Protein AF-A0A0M0GHH3-F1 (afdb_monomer)

Nearest PDB structures (foldseek):
  5frq-assembly1_A  TM=4.896E-01  e=4.022E-01  Helicobacter pylori 26695
  5fxt-assembly1_A  TM=4.756E-01  e=3.174E-01  Helicobacter pylori 26695
  5fve-assembly1_A-2  TM=4.750E-01  e=4.267E-01  Helicobacter pylori 26695
  5g4q-assembly2_B  TM=4.762E-01  e=4.527E-01  Helicobacter pylori 26695
  4ipb-assembly2_B  TM=4.140E-01  e=1.237E+00  Bacteroides ovatus ATCC 8483

Mean predicted aligned error: 4.79 Å

Secondary structure (DSSP, 8-state):
---PPPPHHHHHHHHHHHHHHHHHHHHHT--TTSEEEETTEEEEEEE-SS-EEEEEEETTEEEEEEEE-HHHHB-HHHHHHHHT-S---HHHHHHHHT-HHHHHHHHHHHHHTT-EEE-TTSS-EEEGGGTEEEEE-TTS-EEEEE-

Radius of gyration: 19.28 Å; Cα contacts (8 Å, |Δi|>4): 202; chains: 1; bounding box: 62×25×47 Å

pLDDT: mean 91.96, std 6.68, range [55.34, 97.94]

Foldseek 3Di:
DDDDDDDPVNVVVVCVVCVVVVVVVVVVQADPQQWADDPQKIWGWHQDPFWIKIFTDGPNDGPDIDTHGLCRQADLQQLVLQVPDPDWPPVLVVQVVVHDVSNSVVVSVCVNVSQWGADPNNAWTANPVTRWIFGADPVRHTDHIDD

Sequence (147 aa):
MENFSIDNDALTSYLQLFKPDIEYQIVDLYNEDFVVVIGEKSWSFVFLEKSVIILFIINGSIKDMFPMNYDYFISDELFKDIENLSFIPSRIRRYQELGVKRFKAEIMEQLQLGNIYTNSEGTTAIWNDYNLKFRFDSLFRLANIFI

Organism: Sporosarcina globispora (NCBI:txid1459)

Solvent-accessible surface area (backbone atoms only — not comparable to full-atom values): 8333 Å² total; per-residue (Å²): 133,86,87,82,83,88,52,69,67,59,52,50,54,51,50,64,72,46,39,66,60,51,54,50,57,59,56,73,53,63,30,83,56,31,35,41,47,60,88,82,36,36,35,27,48,28,58,53,100,82,34,33,41,36,36,37,30,49,90,93,38,78,75,47,75,50,80,42,50,54,74,64,37,50,36,77,60,38,55,55,50,57,71,70,44,97,74,70,53,72,71,60,48,53,29,56,77,67,31,69,71,51,35,52,51,51,54,50,54,32,41,54,69,59,57,40,29,35,46,98,73,15,63,37,38,38,31,67,98,66,60,43,34,32,32,61,47,103,83,69,19,48,28,63,71,55,122

Structure (mmCIF, N/CA/C/O backbone):
data_AF-A0A0M0GHH3-F1
#
_entry.id   AF-A0A0M0GHH3-F1
#
loop_
_atom_site.group_PDB
_atom_site.id
_atom_site.type_symbol
_atom_site.label_atom_id
_atom_site.label_alt_id
_atom_site.label_comp_id
_atom_site.label_asym_id
_atom_site.label_entity_id
_atom_site.label_seq_id
_atom_site.pdbx_PDB_ins_code
_atom_site.Cartn_x
_atom_site.Cartn_y
_atom_site.Cartn_z
_atom_site.occupancy
_atom_site.B_iso_or_equiv
_atom_site.auth_seq_id
_atom_site.auth_comp_id
_atom_site.auth_asym_id
_atom_site.auth_atom_id
_atom_site.pdbx_PDB_model_num
ATOM 1 N N . MET A 1 1 ? 44.262 -5.481 -4.068 1.00 55.34 1 MET A N 1
ATOM 2 C CA . MET A 1 1 ? 43.024 -5.465 -4.871 1.00 55.34 1 MET A CA 1
ATOM 3 C C . MET A 1 1 ? 43.208 -4.419 -5.941 1.00 55.34 1 MET A C 1
ATOM 5 O O . MET A 1 1 ? 43.586 -3.305 -5.601 1.00 55.34 1 MET A O 1
ATOM 9 N N . GLU A 1 2 ? 43.037 -4.796 -7.200 1.00 65.50 2 GLU A N 1
ATOM 10 C CA . GLU A 1 2 ? 43.004 -3.832 -8.299 1.00 65.50 2 GLU A CA 1
ATOM 11 C C . GLU A 1 2 ? 41.658 -3.100 -8.287 1.00 65.50 2 GLU A C 1
ATOM 13 O O . GLU A 1 2 ? 40.619 -3.714 -8.045 1.00 65.50 2 GLU A O 1
ATOM 18 N N . ASN A 1 3 ? 41.690 -1.787 -8.518 1.00 78.00 3 ASN A N 1
ATOM 19 C CA . ASN A 1 3 ? 40.493 -0.963 -8.654 1.00 78.00 3 ASN A CA 1
ATOM 20 C C . ASN A 1 3 ? 40.168 -0.825 -10.142 1.00 78.00 3 ASN A C 1
ATOM 22 O O . ASN A 1 3 ? 40.821 -0.060 -10.850 1.00 78.00 3 ASN A O 1
ATOM 26 N N . PHE A 1 4 ? 39.160 -1.558 -10.606 1.00 87.88 4 PHE A N 1
ATOM 27 C CA . PHE A 1 4 ? 38.603 -1.390 -11.946 1.00 87.88 4 PHE A CA 1
ATOM 28 C C . PHE A 1 4 ? 37.594 -0.234 -11.961 1.00 87.88 4 PHE A C 1
ATOM 30 O O . PH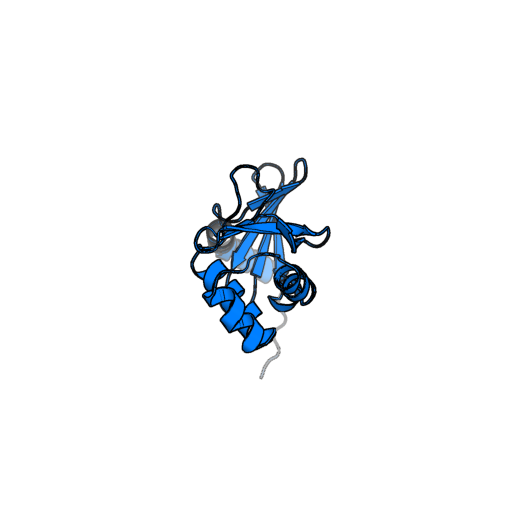E A 1 4 ? 36.801 -0.085 -11.031 1.00 87.88 4 PHE A O 1
ATOM 37 N N . SER A 1 5 ? 37.608 0.575 -13.021 1.00 92.31 5 SER A N 1
ATOM 38 C CA . SER A 1 5 ? 36.557 1.555 -13.318 1.00 92.31 5 SER A CA 1
ATOM 39 C C .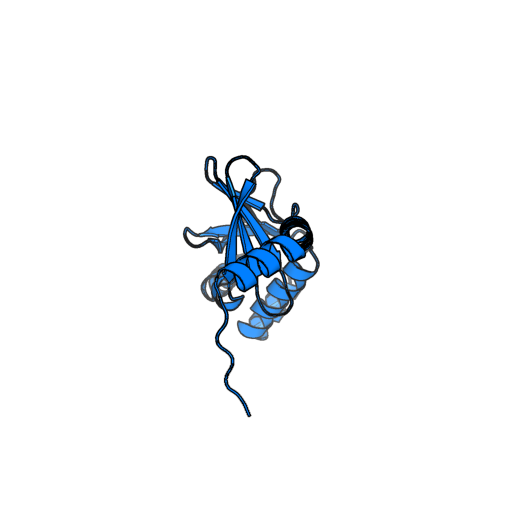 SER A 1 5 ? 35.527 0.952 -14.273 1.00 92.31 5 SER A C 1
ATOM 41 O O . SER A 1 5 ? 35.895 0.207 -15.179 1.00 92.31 5 SER A O 1
ATOM 43 N N . ILE A 1 6 ? 34.249 1.290 -14.094 1.00 92.56 6 ILE A N 1
ATOM 44 C CA . ILE A 1 6 ? 33.164 0.839 -14.974 1.00 92.56 6 ILE A CA 1
ATOM 45 C C . ILE A 1 6 ? 32.988 1.855 -16.102 1.00 92.56 6 ILE A C 1
ATOM 47 O O . ILE A 1 6 ? 32.802 3.042 -15.842 1.00 92.56 6 ILE A O 1
ATOM 51 N N . ASP A 1 7 ? 33.035 1.372 -17.339 1.00 96.50 7 ASP A N 1
ATOM 52 C CA . ASP A 1 7 ? 32.729 2.162 -18.530 1.00 96.50 7 ASP A CA 1
ATOM 53 C C . ASP A 1 7 ? 31.208 2.212 -18.793 1.00 96.50 7 ASP A C 1
ATOM 55 O O . ASP A 1 7 ? 30.475 1.270 -18.468 1.00 96.50 7 ASP A O 1
ATOM 59 N N . ASN A 1 8 ? 30.720 3.298 -19.399 1.00 96.38 8 ASN A N 1
ATOM 60 C CA . ASN A 1 8 ? 29.301 3.472 -19.723 1.00 96.38 8 ASN A CA 1
ATOM 61 C C . ASN A 1 8 ? 28.778 2.427 -20.722 1.00 96.38 8 ASN A C 1
ATOM 63 O O . ASN A 1 8 ? 27.604 2.048 -20.641 1.00 96.38 8 ASN A O 1
ATOM 67 N N . ASP A 1 9 ? 29.619 1.925 -21.627 1.00 96.94 9 ASP A N 1
ATOM 68 C CA . ASP A 1 9 ? 29.230 0.893 -22.594 1.00 96.94 9 ASP A CA 1
ATOM 69 C C . ASP A 1 9 ? 28.980 -0.448 -21.891 1.00 96.94 9 ASP A C 1
ATOM 71 O O . ASP A 1 9 ? 28.012 -1.158 -22.192 1.00 96.94 9 ASP A O 1
ATOM 75 N N . ALA A 1 10 ? 29.805 -0.764 -20.887 1.00 96.00 10 ALA A N 1
ATOM 76 C CA . ALA A 1 10 ? 29.621 -1.938 -20.040 1.00 96.00 10 ALA A CA 1
ATOM 77 C C . ALA A 1 10 ? 28.334 -1.822 -19.206 1.00 96.00 10 ALA A C 1
ATOM 79 O O . ALA A 1 10 ? 27.562 -2.781 -19.139 1.00 96.00 10 ALA A O 1
ATOM 80 N N . LEU A 1 11 ? 28.057 -0.642 -18.634 1.00 95.31 11 LEU A N 1
ATOM 81 C CA . LEU A 1 11 ? 26.808 -0.375 -17.913 1.00 95.31 11 LEU A CA 1
ATOM 82 C C . LEU A 1 11 ? 25.581 -0.510 -18.826 1.00 95.31 11 LEU A C 1
ATOM 84 O O . LEU A 1 11 ? 24.601 -1.151 -18.454 1.00 95.31 11 LEU A O 1
ATOM 88 N N . THR A 1 12 ? 25.635 0.055 -20.032 1.00 96.38 12 THR A N 1
ATOM 89 C CA . THR A 1 12 ? 24.534 -0.016 -21.005 1.00 96.38 12 THR A CA 1
ATOM 90 C C . THR A 1 12 ? 24.261 -1.456 -21.426 1.00 96.38 12 THR A C 1
ATOM 92 O O . THR A 1 12 ? 23.108 -1.885 -21.438 1.00 96.38 12 THR A O 1
ATOM 95 N N . SER A 1 13 ? 25.316 -2.223 -21.713 1.00 96.12 13 SER A N 1
ATOM 96 C CA . SER A 1 13 ? 25.207 -3.641 -22.075 1.00 96.12 13 SER A CA 1
ATOM 97 C C . SER A 1 13 ? 24.593 -4.462 -20.941 1.00 96.12 13 SER A C 1
ATOM 99 O O . SER A 1 13 ? 23.716 -5.290 -21.181 1.00 96.12 13 SER A O 1
ATOM 101 N N . TYR A 1 14 ? 25.000 -4.193 -19.696 1.00 95.44 14 TYR A N 1
ATOM 102 C CA . TYR A 1 14 ? 24.408 -4.814 -18.514 1.00 95.44 14 TYR A CA 1
ATOM 103 C C . TYR A 1 14 ? 22.912 -4.490 -18.405 1.00 95.44 14 TYR A C 1
ATOM 105 O O . TYR A 1 14 ? 22.091 -5.395 -18.287 1.00 95.44 14 TYR A O 1
ATOM 113 N N . LEU A 1 15 ? 22.533 -3.212 -18.504 1.00 94.62 15 LEU A N 1
ATOM 114 C CA . LEU A 1 15 ? 21.127 -2.807 -18.424 1.00 94.62 15 LEU A CA 1
ATOM 115 C C . LEU A 1 15 ? 20.286 -3.448 -19.528 1.00 94.62 15 LEU A C 1
ATOM 117 O O . LEU A 1 15 ? 19.191 -3.913 -19.247 1.00 94.62 15 LEU A O 1
ATOM 121 N N . GLN A 1 16 ? 20.789 -3.520 -20.762 1.00 95.75 16 GLN A N 1
ATOM 122 C CA . GLN A 1 16 ? 20.082 -4.179 -21.864 1.00 95.75 16 GLN A CA 1
ATOM 123 C C . GLN A 1 16 ? 19.900 -5.681 -21.630 1.00 95.75 16 GLN A C 1
ATOM 125 O O . GLN A 1 16 ? 18.834 -6.206 -21.948 1.00 95.75 16 GLN A O 1
ATOM 130 N N . LEU A 1 17 ? 20.904 -6.352 -21.056 1.00 97.12 17 LEU A N 1
ATOM 131 C CA . LEU A 1 17 ? 20.849 -7.782 -20.758 1.00 97.12 17 LEU A CA 1
ATOM 132 C C . LEU A 1 17 ? 19.744 -8.116 -19.747 1.00 97.12 17 LEU A C 1
ATOM 134 O O . LEU A 1 17 ? 19.027 -9.091 -19.940 1.00 97.12 17 LEU A O 1
ATOM 138 N N . PHE A 1 18 ? 19.591 -7.297 -18.704 1.00 96.19 18 PHE A N 1
ATOM 139 C CA . PHE A 1 18 ? 18.627 -7.538 -17.622 1.00 96.19 18 PHE A CA 1
ATOM 140 C C . PHE A 1 18 ? 17.305 -6.783 -17.782 1.00 96.19 18 PHE A C 1
ATOM 142 O O . PHE A 1 18 ? 16.380 -6.996 -17.002 1.00 96.19 18 PHE A O 1
ATOM 149 N N . LYS A 1 19 ? 17.186 -5.900 -18.780 1.00 95.19 19 LYS A N 1
ATOM 150 C CA . LYS A 1 19 ? 15.990 -5.076 -18.985 1.00 95.19 19 LYS A CA 1
ATOM 151 C C . LYS A 1 19 ? 14.692 -5.898 -19.050 1.00 95.19 19 LYS A C 1
ATOM 153 O O . LYS A 1 19 ? 13.765 -5.507 -18.347 1.00 95.19 19 LYS A O 1
ATOM 158 N N . PRO A 1 20 ? 14.593 -7.000 -19.820 1.00 95.44 20 PRO A N 1
ATOM 159 C CA . PRO A 1 20 ? 13.351 -7.772 -19.890 1.00 95.44 20 PRO A CA 1
ATOM 160 C C . PRO A 1 20 ? 12.930 -8.344 -18.531 1.00 95.44 20 PRO A C 1
ATOM 162 O O . PRO A 1 20 ? 11.759 -8.265 -18.172 1.00 95.44 20 PRO A O 1
ATOM 165 N N . ASP A 1 21 ? 13.888 -8.854 -17.753 1.00 96.88 21 ASP A N 1
ATOM 166 C CA . ASP A 1 21 ? 13.624 -9.402 -16.419 1.00 96.88 21 ASP A CA 1
ATOM 167 C C . ASP A 1 21 ? 13.185 -8.304 -15.446 1.00 96.88 21 ASP A C 1
ATOM 169 O O . ASP A 1 21 ? 12.265 -8.506 -14.657 1.00 96.88 21 ASP A O 1
ATOM 173 N N . ILE A 1 22 ? 13.809 -7.123 -15.524 1.00 94.06 22 ILE A N 1
ATOM 174 C CA . ILE A 1 22 ? 13.433 -5.954 -14.719 1.00 94.06 22 ILE A CA 1
ATOM 175 C C . ILE A 1 22 ? 12.013 -5.495 -15.072 1.00 94.06 22 ILE A C 1
ATOM 177 O O . ILE A 1 22 ? 11.215 -5.246 -14.173 1.00 94.06 22 ILE A O 1
ATOM 181 N N . GLU A 1 23 ? 11.680 -5.388 -16.361 1.00 95.00 23 GLU A N 1
ATOM 182 C CA . GLU A 1 23 ? 10.338 -4.997 -16.811 1.00 95.00 23 GLU A CA 1
ATOM 183 C C . GLU A 1 23 ? 9.282 -5.995 -16.330 1.00 95.00 23 GLU A C 1
ATOM 185 O O . GLU A 1 23 ? 8.263 -5.584 -15.776 1.00 95.00 23 GLU A O 1
ATOM 190 N N . TYR A 1 24 ? 9.555 -7.294 -16.472 1.00 95.69 24 TYR A N 1
ATOM 191 C CA . TYR A 1 24 ? 8.678 -8.355 -15.987 1.00 95.69 24 TYR A CA 1
ATOM 192 C C . TYR A 1 24 ? 8.464 -8.264 -14.467 1.00 95.69 24 TYR A C 1
ATOM 194 O O . TYR A 1 24 ? 7.327 -8.235 -14.003 1.00 95.69 24 TYR A O 1
ATOM 202 N N . GLN A 1 25 ? 9.540 -8.116 -13.689 1.00 94.75 25 GLN A N 1
ATOM 203 C CA . GLN A 1 25 ? 9.456 -7.990 -12.230 1.00 94.75 25 GLN A CA 1
ATOM 204 C C . GLN A 1 25 ? 8.686 -6.741 -11.781 1.00 94.75 25 GLN A C 1
ATOM 206 O O . GLN A 1 25 ? 7.968 -6.797 -10.788 1.00 94.75 25 GLN A O 1
ATOM 211 N N . ILE A 1 26 ? 8.814 -5.615 -12.492 1.00 95.44 26 ILE A N 1
ATOM 212 C CA . ILE A 1 26 ? 8.053 -4.394 -12.185 1.00 95.44 26 ILE A CA 1
ATOM 213 C C . ILE A 1 26 ? 6.559 -4.595 -12.462 1.00 95.44 26 ILE A C 1
ATOM 215 O O . ILE A 1 26 ? 5.730 -4.101 -11.699 1.00 95.44 26 ILE A O 1
ATOM 219 N N . VAL A 1 27 ? 6.204 -5.305 -13.534 1.00 95.44 27 VAL A N 1
ATOM 220 C CA . VAL A 1 27 ? 4.801 -5.605 -13.857 1.00 95.44 27 VAL A CA 1
ATOM 221 C C . VAL A 1 27 ? 4.192 -6.560 -12.832 1.00 95.44 27 VAL A C 1
ATOM 223 O O . VAL A 1 27 ? 3.075 -6.311 -12.388 1.00 95.44 27 VAL A O 1
ATOM 226 N N . ASP A 1 28 ? 4.933 -7.578 -12.392 1.00 95.62 28 ASP A N 1
ATOM 227 C CA . ASP A 1 28 ? 4.487 -8.540 -11.370 1.00 95.62 28 ASP A CA 1
ATOM 228 C C . ASP A 1 28 ? 4.231 -7.893 -9.997 1.00 95.62 28 ASP A C 1
ATOM 230 O O . ASP A 1 28 ? 3.539 -8.463 -9.156 1.00 95.62 28 ASP A O 1
ATOM 234 N N . LEU A 1 29 ? 4.757 -6.687 -9.757 1.00 96.19 29 LEU A N 1
ATOM 235 C CA . LEU A 1 29 ? 4.433 -5.904 -8.567 1.00 96.19 29 LEU A CA 1
ATOM 236 C C . LEU A 1 29 ? 3.047 -5.251 -8.647 1.00 96.19 29 LEU A C 1
ATOM 238 O O . LEU A 1 29 ? 2.580 -4.728 -7.643 1.00 96.19 29 LEU A O 1
ATOM 242 N N . TYR A 1 30 ? 2.375 -5.216 -9.795 1.00 97.00 30 TYR A N 1
ATOM 243 C CA . TYR A 1 30 ? 1.055 -4.598 -9.874 1.00 97.00 30 TYR A CA 1
ATOM 244 C C . TYR A 1 30 ? 0.039 -5.333 -8.989 1.00 97.00 30 TYR A C 1
ATOM 246 O O . TYR A 1 30 ? -0.192 -6.528 -9.142 1.00 97.00 30 TYR A O 1
ATOM 254 N N . ASN A 1 31 ? -0.581 -4.593 -8.069 1.00 97.31 31 ASN A N 1
ATOM 255 C CA . ASN A 1 31 ? -1.592 -5.093 -7.151 1.00 97.31 31 ASN A CA 1
ATOM 256 C C . ASN A 1 31 ? -2.956 -4.515 -7.535 1.00 97.31 31 ASN A C 1
ATOM 258 O O . ASN A 1 31 ? -3.281 -3.380 -7.177 1.00 97.31 31 ASN A O 1
ATOM 262 N N . GLU A 1 32 ? -3.749 -5.298 -8.262 1.00 95.44 32 GLU A N 1
ATOM 263 C CA . GLU A 1 32 ? -5.084 -4.889 -8.709 1.00 95.44 32 GLU A CA 1
ATOM 264 C C . GLU A 1 32 ? -6.085 -4.722 -7.557 1.00 95.44 32 GLU A C 1
ATOM 266 O O . GLU A 1 32 ? -6.999 -3.902 -7.656 1.00 95.44 32 GLU A O 1
ATOM 271 N N . ASP A 1 33 ? -5.871 -5.420 -6.438 1.00 96.44 33 ASP A N 1
ATOM 272 C CA . ASP A 1 33 ? -6.735 -5.337 -5.258 1.00 96.44 33 ASP A CA 1
ATOM 273 C C . ASP A 1 33 ? -6.543 -4.026 -4.487 1.00 96.44 33 ASP A C 1
ATOM 275 O O . ASP A 1 33 ? -7.383 -3.656 -3.664 1.00 96.44 33 ASP A O 1
ATOM 279 N N . PHE A 1 34 ? -5.447 -3.297 -4.728 1.00 97.44 34 PHE A N 1
ATOM 280 C CA . PHE A 1 34 ? -5.160 -2.051 -4.025 1.00 97.44 34 PHE A CA 1
ATOM 281 C C . PHE A 1 34 ? -4.655 -0.959 -4.967 1.00 97.44 34 PHE A C 1
ATOM 283 O O . PHE A 1 34 ? -3.470 -0.606 -5.002 1.00 97.44 34 PHE A O 1
ATOM 290 N N . VAL A 1 35 ? -5.603 -0.378 -5.699 1.00 96.56 35 VAL A N 1
ATOM 291 C CA . VAL A 1 35 ? -5.375 0.721 -6.634 1.00 96.56 35 VAL A CA 1
ATOM 292 C C . VAL A 1 35 ? -6.121 1.959 -6.163 1.00 96.56 35 VAL A C 1
ATOM 294 O O . VAL A 1 35 ? -7.342 1.966 -6.042 1.00 96.56 35 VAL A O 1
ATOM 297 N N . VAL A 1 36 ? -5.382 3.043 -5.944 1.00 94.94 36 VAL A N 1
ATOM 298 C CA . VAL A 1 36 ? -5.953 4.358 -5.645 1.00 94.94 36 VAL A CA 1
ATOM 299 C C . VAL A 1 36 ? -6.027 5.176 -6.925 1.00 94.94 36 VAL A C 1
ATOM 301 O O . VAL A 1 36 ? -5.032 5.282 -7.641 1.00 94.94 36 VAL A O 1
ATOM 304 N N . VAL A 1 37 ? -7.181 5.780 -7.210 1.00 93.19 37 VAL A N 1
ATOM 305 C CA . VAL A 1 37 ? -7.418 6.567 -8.429 1.00 93.19 37 VAL A CA 1
ATOM 306 C C . VAL A 1 37 ? -7.742 8.014 -8.068 1.00 93.19 37 VAL A C 1
ATOM 308 O O . VAL A 1 37 ? -8.649 8.289 -7.284 1.00 93.19 37 VAL A O 1
ATOM 311 N N . ILE A 1 38 ? -7.005 8.961 -8.660 1.00 88.31 38 ILE A N 1
ATOM 312 C CA . ILE A 1 38 ? -7.249 10.403 -8.506 1.00 88.31 38 ILE A CA 1
ATOM 313 C C . ILE A 1 38 ? -7.135 11.075 -9.877 1.00 88.31 38 ILE A C 1
ATOM 315 O O . ILE A 1 38 ? -6.039 11.285 -10.405 1.00 88.31 38 ILE A O 1
ATOM 319 N N . GLY A 1 39 ? -8.282 11.443 -10.450 1.00 87.25 39 GLY A N 1
ATOM 320 C CA . GLY A 1 39 ? -8.349 11.980 -11.810 1.00 87.25 39 GLY A CA 1
ATOM 321 C C . GLY A 1 39 ? -7.888 10.941 -12.835 1.00 87.25 39 GLY A C 1
ATOM 322 O O . GLY A 1 39 ? -8.375 9.818 -12.838 1.00 87.25 39 GLY A O 1
ATOM 323 N N . GLU A 1 40 ? -6.933 11.306 -13.690 1.00 87.62 40 GLU A N 1
ATOM 324 C CA . GLU A 1 40 ? -6.363 10.419 -14.724 1.00 87.62 40 GLU A CA 1
ATOM 325 C C . GLU A 1 40 ? -5.165 9.587 -14.230 1.00 87.62 40 GLU A C 1
ATOM 327 O O . GLU A 1 40 ? -4.505 8.891 -15.005 1.00 87.62 40 GLU A O 1
ATOM 332 N N . LYS A 1 41 ? -4.831 9.697 -12.942 1.00 92.62 41 LYS A N 1
ATOM 333 C CA . LYS A 1 41 ? -3.670 9.048 -12.334 1.00 92.62 41 LYS A CA 1
ATOM 334 C C . LYS A 1 41 ? -4.117 7.923 -11.418 1.00 92.62 41 LYS A C 1
ATOM 336 O O . LYS A 1 41 ? -5.129 8.047 -10.726 1.00 92.62 41 LYS A O 1
ATOM 341 N N . SER A 1 42 ? -3.322 6.860 -11.382 1.00 95.31 42 SER A N 1
ATOM 342 C CA . SER A 1 42 ? -3.529 5.755 -10.452 1.00 95.31 42 SER A CA 1
ATOM 343 C C . SER A 1 42 ? -2.235 5.353 -9.757 1.00 95.31 42 SER A C 1
ATOM 345 O O . SER A 1 42 ? -1.136 5.573 -10.274 1.00 95.31 42 SER A O 1
ATOM 347 N N . TRP A 1 43 ? -2.382 4.792 -8.564 1.00 96.62 43 TRP A N 1
ATOM 348 C CA . TRP A 1 43 ? -1.291 4.296 -7.740 1.00 96.62 43 TRP A CA 1
ATOM 349 C C . TRP A 1 43 ? -1.634 2.892 -7.260 1.00 96.62 43 TRP A C 1
ATOM 351 O O . TRP A 1 43 ? -2.648 2.714 -6.592 1.00 96.62 43 TRP A O 1
ATOM 361 N N . SER A 1 44 ? -0.802 1.911 -7.598 1.00 97.50 44 SER A N 1
ATOM 362 C CA . SER A 1 44 ? -0.922 0.536 -7.097 1.00 97.50 44 SER A CA 1
ATOM 363 C C . SER A 1 44 ? -0.006 0.356 -5.890 1.00 97.50 44 SER A C 1
ATOM 365 O O . SER A 1 44 ? 1.176 0.698 -5.974 1.00 97.50 44 SER A O 1
ATOM 367 N N . PHE A 1 45 ? -0.532 -0.185 -4.792 1.00 97.94 45 PHE A N 1
ATOM 368 C CA . PHE A 1 45 ? 0.204 -0.362 -3.537 1.00 97.94 45 PHE A CA 1
ATOM 369 C C . PHE A 1 45 ? 0.488 -1.840 -3.288 1.00 97.94 45 PHE A C 1
ATOM 371 O O . PHE A 1 45 ? -0.426 -2.657 -3.224 1.00 97.94 45 PHE A O 1
ATOM 378 N N . VAL A 1 46 ? 1.759 -2.174 -3.098 1.00 97.75 46 VAL A N 1
ATOM 379 C CA . VAL A 1 46 ? 2.231 -3.544 -2.869 1.00 97.75 46 VAL A CA 1
ATOM 380 C C . VAL A 1 46 ? 2.739 -3.660 -1.449 1.00 97.75 46 VAL A C 1
ATOM 382 O O . VAL A 1 46 ? 3.694 -2.982 -1.063 1.00 97.75 46 VAL A O 1
ATOM 385 N N . PHE A 1 47 ? 2.111 -4.525 -0.668 1.00 97.62 47 PHE A N 1
ATOM 386 C CA . PHE A 1 47 ? 2.377 -4.659 0.757 1.00 97.62 47 PHE A CA 1
ATOM 387 C C . PHE A 1 47 ? 3.417 -5.754 1.004 1.00 97.62 47 PHE A C 1
ATOM 389 O O . PHE A 1 47 ? 3.088 -6.931 1.112 1.00 97.62 47 PHE A O 1
ATOM 396 N N . LEU A 1 48 ? 4.693 -5.367 1.090 1.00 95.88 48 LEU A N 1
ATOM 397 C CA . LEU A 1 48 ? 5.788 -6.281 1.436 1.00 95.88 48 LEU A CA 1
ATOM 398 C C . LEU A 1 48 ? 5.941 -6.391 2.959 1.00 95.88 48 LEU A C 1
ATOM 400 O O . LEU A 1 48 ? 5.317 -5.646 3.716 1.00 95.88 48 LEU A O 1
ATOM 404 N N . GLU A 1 49 ? 6.822 -7.284 3.419 1.00 94.56 49 GLU A N 1
ATOM 405 C CA . GLU A 1 49 ? 7.071 -7.530 4.850 1.00 94.56 49 GLU A CA 1
ATOM 406 C C . GLU A 1 49 ? 7.469 -6.253 5.618 1.00 94.56 49 GLU A C 1
ATOM 408 O O . GLU A 1 49 ? 7.024 -6.037 6.742 1.00 94.56 49 GLU A O 1
ATOM 413 N N . LYS A 1 50 ? 8.308 -5.397 5.015 1.00 93.00 50 LYS A N 1
ATOM 414 C CA . LYS A 1 50 ? 8.934 -4.242 5.695 1.00 93.00 50 LYS A CA 1
ATOM 415 C C . LYS A 1 50 ? 8.556 -2.881 5.119 1.00 93.00 50 LYS A C 1
ATOM 417 O O . LYS A 1 50 ? 8.880 -1.856 5.716 1.00 93.00 50 LYS A O 1
ATOM 422 N N . SER A 1 51 ? 7.920 -2.852 3.956 1.00 95.31 51 SER A N 1
ATOM 423 C CA . SER A 1 51 ? 7.626 -1.620 3.230 1.00 95.31 51 SER A CA 1
ATOM 424 C C . SER A 1 51 ? 6.433 -1.795 2.309 1.00 95.31 51 SER A C 1
ATOM 426 O O . SER A 1 51 ? 6.087 -2.909 1.924 1.00 95.31 51 SER A O 1
ATOM 428 N N . VAL A 1 52 ? 5.876 -0.670 1.893 1.00 97.44 52 VAL A N 1
ATOM 429 C CA . VAL A 1 52 ? 4.909 -0.585 0.807 1.00 97.44 52 VAL A CA 1
ATOM 430 C C . VAL A 1 52 ? 5.645 -0.113 -0.441 1.00 97.44 52 VAL A C 1
ATOM 432 O O . VAL A 1 52 ? 6.372 0.876 -0.377 1.00 97.44 52 VAL A O 1
ATOM 435 N N . ILE A 1 53 ? 5.501 -0.807 -1.563 1.00 97.38 53 ILE A N 1
ATOM 436 C CA . ILE A 1 53 ? 5.960 -0.301 -2.862 1.00 97.38 53 ILE A CA 1
ATOM 437 C C . ILE A 1 53 ? 4.782 0.375 -3.547 1.00 97.38 53 ILE A C 1
ATOM 439 O O . ILE A 1 53 ? 3.689 -0.183 -3.581 1.00 97.38 53 ILE A O 1
ATOM 443 N N . ILE A 1 54 ? 4.997 1.575 -4.076 1.00 97.31 54 ILE A N 1
ATOM 444 C CA . ILE A 1 54 ? 3.963 2.335 -4.774 1.00 97.31 54 ILE A CA 1
ATOM 445 C C . ILE A 1 54 ? 4.362 2.452 -6.233 1.00 97.31 54 ILE A C 1
ATOM 447 O O . ILE A 1 54 ? 5.416 3.007 -6.543 1.00 97.31 54 ILE A O 1
ATOM 451 N N . LEU A 1 55 ? 3.503 1.952 -7.116 1.00 97.62 55 LEU A N 1
ATOM 452 C CA . LEU A 1 55 ? 3.642 2.096 -8.559 1.00 97.62 55 LEU A CA 1
ATOM 453 C C . LEU A 1 55 ? 2.800 3.280 -9.016 1.00 97.62 55 LEU A C 1
ATOM 455 O O . LEU A 1 55 ? 1.579 3.260 -8.871 1.00 97.62 55 LEU A O 1
ATOM 459 N N . PHE A 1 56 ? 3.435 4.301 -9.584 1.00 97.19 56 PHE A N 1
ATOM 460 C CA . PHE A 1 56 ? 2.732 5.429 -10.183 1.00 97.19 56 PHE A CA 1
ATOM 461 C C . PHE A 1 56 ? 2.382 5.116 -11.635 1.00 97.19 56 PHE A C 1
ATOM 463 O O . PHE A 1 56 ? 3.273 4.901 -12.458 1.00 97.19 56 PHE A O 1
ATOM 470 N N . ILE A 1 57 ? 1.092 5.115 -11.963 1.00 96.44 57 ILE A N 1
ATOM 471 C CA . ILE A 1 57 ? 0.581 4.692 -13.265 1.00 96.44 57 ILE A CA 1
ATOM 472 C C . ILE A 1 57 ? -0.148 5.851 -13.952 1.00 96.44 57 ILE A C 1
ATOM 474 O O . ILE A 1 57 ? -1.047 6.483 -13.390 1.00 96.44 57 ILE A O 1
ATOM 478 N N . ILE A 1 58 ? 0.221 6.098 -15.212 1.00 95.38 58 ILE A N 1
ATOM 479 C CA . ILE A 1 58 ? -0.464 7.030 -16.117 1.00 95.38 58 ILE A CA 1
ATOM 480 C C . ILE A 1 58 ? -0.797 6.283 -17.406 1.00 95.38 58 ILE A C 1
ATOM 482 O O . ILE A 1 58 ? 0.104 5.731 -18.043 1.00 95.38 58 ILE A O 1
ATOM 486 N N . ASN A 1 59 ? -2.070 6.309 -17.817 1.00 89.06 59 ASN A N 1
ATOM 487 C CA . ASN A 1 59 ? -2.552 5.698 -19.064 1.00 89.06 59 ASN A CA 1
ATOM 488 C C . ASN A 1 59 ? -2.106 4.230 -19.224 1.00 89.06 59 ASN A C 1
ATOM 490 O O . ASN A 1 59 ? -1.614 3.833 -20.278 1.00 89.06 59 ASN A O 1
ATOM 494 N N . GLY A 1 60 ? -2.197 3.443 -18.146 1.00 87.12 60 GLY A N 1
ATOM 495 C CA . GLY A 1 60 ? -1.811 2.026 -18.132 1.00 87.12 60 GLY A CA 1
ATOM 496 C C . GLY A 1 60 ? -0.302 1.748 -18.153 1.00 87.12 60 GLY A C 1
ATOM 497 O O . GLY A 1 60 ? 0.095 0.592 -18.203 1.00 87.12 60 GLY A O 1
ATOM 498 N N . SER A 1 61 ? 0.556 2.773 -18.112 1.00 93.81 61 SER A N 1
ATOM 499 C CA . SER A 1 61 ? 2.012 2.608 -18.003 1.00 93.81 61 SER A CA 1
ATOM 500 C C . SER A 1 61 ? 2.504 2.957 -16.603 1.00 93.81 61 SER A C 1
ATOM 502 O O . SER A 1 61 ? 2.236 4.063 -16.127 1.00 93.81 61 SER A O 1
ATOM 504 N N . ILE A 1 62 ? 3.297 2.074 -15.992 1.00 96.69 62 ILE A N 1
ATOM 505 C CA . ILE A 1 62 ? 4.059 2.385 -14.775 1.00 96.69 62 ILE A CA 1
ATOM 506 C C . ILE A 1 62 ? 5.137 3.411 -15.150 1.00 96.69 62 ILE A C 1
ATOM 508 O O . ILE A 1 62 ? 5.961 3.177 -16.033 1.00 96.69 62 ILE A O 1
ATOM 512 N N . LYS A 1 63 ? 5.076 4.592 -14.537 1.00 96.69 63 LYS A N 1
ATOM 513 C CA . LYS A 1 63 ? 5.992 5.715 -14.780 1.00 96.69 63 LYS A CA 1
ATOM 514 C C . LYS A 1 63 ? 7.068 5.835 -13.721 1.00 96.69 63 LYS A C 1
ATOM 516 O O . LYS A 1 63 ? 8.144 6.331 -14.031 1.00 96.69 63 LYS A O 1
ATOM 521 N N . ASP A 1 64 ? 6.757 5.423 -12.500 1.00 96.56 64 ASP A N 1
ATOM 522 C CA . ASP A 1 64 ? 7.680 5.489 -11.380 1.00 96.56 64 ASP A CA 1
ATOM 523 C C . ASP A 1 64 ? 7.329 4.429 -10.335 1.00 96.56 64 ASP A C 1
ATOM 525 O O . ASP A 1 64 ? 6.196 3.935 -10.289 1.00 96.56 64 ASP A O 1
ATOM 529 N N . MET A 1 65 ? 8.305 4.106 -9.495 1.00 96.25 65 MET A N 1
ATOM 530 C CA . MET A 1 65 ? 8.171 3.189 -8.377 1.00 96.25 65 MET A CA 1
ATOM 531 C C . MET A 1 65 ? 8.973 3.713 -7.192 1.00 96.25 65 MET A C 1
ATOM 533 O O . MET A 1 65 ? 10.179 3.931 -7.300 1.00 96.25 65 MET A O 1
ATOM 537 N N . PHE A 1 66 ? 8.329 3.851 -6.036 1.00 94.94 66 PHE A N 1
ATOM 538 C CA . PHE A 1 66 ? 9.012 4.302 -4.827 1.00 94.94 66 PHE A CA 1
ATOM 539 C C . PHE A 1 66 ? 8.560 3.534 -3.582 1.00 94.94 66 PHE A C 1
ATOM 541 O O . PHE A 1 66 ? 7.390 3.160 -3.463 1.00 94.94 66 PHE A O 1
ATOM 548 N N . PRO A 1 67 ? 9.485 3.283 -2.639 1.00 96.12 67 PRO A N 1
ATOM 549 C CA . PRO A 1 67 ? 9.155 2.656 -1.374 1.00 96.12 67 PRO A CA 1
ATOM 550 C C . PRO A 1 67 ? 8.537 3.666 -0.399 1.00 96.12 67 PRO A C 1
ATOM 552 O O . PRO A 1 67 ? 8.916 4.836 -0.346 1.00 96.12 67 PRO A O 1
ATOM 555 N N . MET A 1 68 ? 7.635 3.176 0.441 1.00 95.56 68 MET A N 1
ATOM 556 C CA . MET A 1 68 ? 7.015 3.889 1.550 1.00 95.56 68 MET A CA 1
ATOM 557 C C . MET A 1 68 ? 7.062 3.019 2.812 1.00 95.56 68 MET A C 1
ATOM 559 O O . MET A 1 68 ? 6.910 1.800 2.766 1.00 95.56 68 MET A O 1
ATOM 563 N N . ASN A 1 69 ? 7.291 3.645 3.964 1.00 94.81 69 ASN A N 1
ATOM 564 C CA . ASN A 1 69 ? 7.273 2.958 5.255 1.00 94.81 69 ASN A CA 1
ATOM 565 C C . ASN A 1 69 ? 5.824 2.793 5.757 1.00 94.81 69 ASN A C 1
ATOM 567 O O . ASN A 1 69 ? 5.027 3.723 5.632 1.00 94.81 69 ASN A O 1
ATOM 571 N N . TYR A 1 70 ? 5.494 1.659 6.381 1.00 95.19 70 TYR A N 1
ATOM 572 C CA . TYR A 1 70 ? 4.191 1.449 7.022 1.00 95.19 70 TYR A CA 1
ATOM 573 C C . TYR A 1 70 ? 3.850 2.484 8.094 1.00 95.19 70 TYR A C 1
ATOM 575 O O . TYR A 1 70 ? 2.699 2.891 8.174 1.00 95.19 70 TYR A O 1
ATOM 583 N N . ASP A 1 71 ? 4.817 2.960 8.879 1.00 92.50 71 ASP A N 1
ATOM 584 C CA . ASP A 1 71 ? 4.581 4.011 9.878 1.00 92.50 71 ASP A CA 1
ATOM 585 C C . ASP A 1 71 ? 4.158 5.337 9.239 1.00 92.50 71 ASP A C 1
ATOM 587 O O . ASP A 1 71 ? 3.477 6.140 9.877 1.00 92.50 71 ASP A O 1
ATOM 591 N N . TYR A 1 72 ? 4.556 5.554 7.982 1.00 93.69 72 TYR A N 1
ATOM 592 C CA . TYR A 1 72 ? 4.111 6.688 7.186 1.00 93.69 72 TYR A CA 1
ATOM 593 C C . TYR A 1 72 ? 2.746 6.418 6.548 1.00 93.69 72 TYR A C 1
ATOM 595 O O . TYR A 1 72 ? 1.881 7.284 6.597 1.00 93.69 72 TYR A O 1
ATOM 603 N N . PHE A 1 73 ? 2.546 5.232 5.964 1.00 95.44 73 PHE A N 1
ATOM 604 C CA . PHE A 1 73 ? 1.297 4.852 5.293 1.00 95.44 73 PHE A CA 1
ATOM 605 C C . PHE A 1 73 ? 0.109 4.735 6.263 1.00 95.44 73 PHE A C 1
ATOM 607 O O . PHE A 1 73 ? -1.004 5.141 5.938 1.00 95.44 73 PHE A O 1
ATOM 614 N N . ILE A 1 74 ? 0.349 4.204 7.462 1.00 94.44 74 ILE A N 1
ATOM 615 C CA . ILE A 1 74 ? -0.626 4.024 8.538 1.00 94.44 74 ILE A CA 1
ATOM 616 C C . ILE A 1 74 ? -0.287 5.048 9.620 1.00 94.44 74 ILE A C 1
ATOM 618 O O . ILE A 1 74 ? 0.597 4.824 10.453 1.00 94.44 74 ILE A O 1
ATOM 622 N N . SER A 1 75 ? -0.955 6.199 9.602 1.00 89.75 75 SER A N 1
ATOM 623 C CA . SER A 1 75 ? -0.661 7.277 10.547 1.00 89.75 75 SER A CA 1
ATOM 624 C C . SER A 1 75 ? -1.109 6.928 11.975 1.00 89.75 75 SER A C 1
ATOM 626 O O . SER A 1 75 ? -2.009 6.117 12.197 1.00 89.75 75 SER A O 1
ATOM 628 N N . ASP A 1 76 ? -0.499 7.568 12.976 1.00 89.62 76 ASP A N 1
ATOM 629 C CA . ASP A 1 76 ? -0.996 7.508 14.363 1.00 89.62 76 ASP A CA 1
ATOM 630 C C . ASP A 1 76 ? -2.361 8.208 14.508 1.00 89.62 76 ASP A C 1
ATOM 632 O O . ASP A 1 76 ? -3.091 7.973 15.467 1.00 89.62 76 ASP A O 1
ATOM 636 N N . GLU A 1 77 ? -2.713 9.082 13.563 1.00 88.50 77 GLU A N 1
ATOM 637 C CA . GLU A 1 77 ? -4.000 9.780 13.528 1.00 88.50 77 GLU A CA 1
ATOM 638 C C . GLU A 1 77 ? -5.139 8.805 13.231 1.00 88.50 77 GLU A C 1
ATOM 640 O O . GLU A 1 77 ? -6.165 8.863 13.903 1.00 88.50 77 GLU A O 1
ATOM 645 N N . LEU A 1 78 ? -4.915 7.825 12.346 1.00 90.31 78 LEU A N 1
ATOM 646 C CA . LEU A 1 78 ? -5.888 6.769 12.068 1.00 90.31 78 LEU A CA 1
ATOM 647 C C . LEU A 1 78 ? -6.297 6.010 13.339 1.00 90.31 78 LEU A C 1
ATOM 649 O O . LEU A 1 78 ? -7.458 5.649 13.508 1.00 90.31 78 LEU A O 1
ATOM 653 N N . PHE A 1 79 ? -5.354 5.780 14.254 1.00 88.94 79 PHE A N 1
ATOM 654 C CA . PHE A 1 79 ? -5.648 5.137 15.534 1.00 88.94 79 PHE A CA 1
ATOM 655 C C . PHE A 1 79 ? -6.650 5.954 16.360 1.00 88.94 79 PHE A C 1
ATOM 657 O O . PHE A 1 79 ? -7.615 5.395 16.884 1.00 88.94 79 PHE A O 1
ATOM 664 N N . LYS A 1 80 ? -6.455 7.277 16.422 1.00 87.44 80 LYS A N 1
ATOM 665 C CA . LYS A 1 80 ? -7.355 8.200 17.128 1.00 87.44 80 LYS A CA 1
ATOM 666 C C . LYS A 1 80 ? -8.725 8.265 16.458 1.00 87.44 80 LYS A C 1
ATOM 668 O O . LYS A 1 80 ? -9.737 8.313 17.151 1.00 87.44 80 LYS A O 1
ATOM 673 N N . ASP A 1 81 ? -8.773 8.231 15.127 1.00 88.38 81 ASP A N 1
ATOM 674 C CA . ASP A 1 81 ? -10.038 8.209 14.386 1.00 88.38 81 ASP A CA 1
ATOM 675 C C . ASP A 1 81 ? -10.881 6.982 14.765 1.00 88.38 81 ASP A C 1
ATOM 677 O O . ASP A 1 81 ? -12.090 7.103 14.956 1.00 88.38 81 ASP A O 1
ATOM 681 N N . ILE A 1 82 ? -10.245 5.819 14.959 1.00 87.56 82 ILE A N 1
ATOM 682 C CA . ILE A 1 82 ? -10.928 4.594 15.408 1.00 87.56 82 ILE A CA 1
ATOM 683 C C . ILE A 1 82 ? -11.402 4.723 16.848 1.00 87.56 82 ILE A C 1
ATOM 685 O O . ILE A 1 82 ? -12.514 4.301 17.145 1.00 87.56 82 ILE A O 1
ATOM 689 N N . GLU A 1 83 ? -10.591 5.285 17.751 1.00 84.38 83 GLU A N 1
ATOM 690 C CA . GLU A 1 83 ? -10.969 5.479 19.164 1.00 84.38 83 GLU A CA 1
ATOM 691 C C . GLU A 1 83 ? -12.245 6.310 19.320 1.00 84.38 83 GLU A C 1
ATOM 693 O O . GLU A 1 83 ? -13.018 6.085 20.250 1.00 84.38 83 GLU A O 1
ATOM 698 N N . ASN A 1 84 ? -12.490 7.227 18.386 1.00 85.44 84 ASN A N 1
ATOM 699 C CA . ASN A 1 84 ? -13.651 8.109 18.402 1.00 85.44 84 ASN A CA 1
ATOM 700 C C . ASN A 1 84 ? -14.920 7.488 17.789 1.00 85.44 84 ASN A C 1
ATOM 702 O O . ASN A 1 84 ? -15.970 8.139 17.776 1.00 85.44 84 ASN A O 1
ATOM 706 N N . LEU A 1 85 ? -14.868 6.252 17.281 1.00 85.06 85 LEU A N 1
ATOM 707 C CA . LEU A 1 85 ? -16.046 5.590 16.720 1.00 85.06 85 LEU A CA 1
ATOM 708 C C . LEU A 1 85 ? -17.028 5.182 17.825 1.00 85.06 85 LEU A C 1
ATOM 710 O O . LEU A 1 85 ? -16.663 4.579 18.833 1.00 85.06 85 LEU A O 1
ATOM 714 N N . SER A 1 86 ? -18.316 5.446 17.595 1.00 82.06 86 SER A N 1
ATOM 715 C CA . SER A 1 86 ? -19.398 5.073 18.519 1.00 82.06 86 SER A CA 1
ATOM 716 C C . SER A 1 86 ? -19.543 3.557 18.689 1.00 82.06 86 SER A C 1
ATOM 718 O O . SER A 1 86 ? -19.989 3.083 19.735 1.00 82.06 86 SER A O 1
ATOM 720 N N . PHE A 1 87 ? -19.146 2.792 17.673 1.00 83.00 87 PHE A N 1
ATOM 721 C CA . PHE A 1 87 ? -19.108 1.340 17.690 1.00 83.00 87 PHE A CA 1
ATOM 722 C C . PHE A 1 87 ? -17.797 0.843 17.084 1.00 83.00 87 PHE A C 1
ATOM 724 O O . PHE A 1 87 ? -17.423 1.230 15.981 1.00 83.00 87 PHE A O 1
ATOM 731 N N . ILE A 1 88 ? -17.123 -0.050 17.809 1.00 84.12 88 ILE A N 1
ATOM 732 C CA . ILE A 1 88 ? -15.862 -0.670 17.402 1.00 84.12 88 ILE A CA 1
ATOM 733 C C . ILE A 1 88 ? -15.981 -2.174 17.657 1.00 84.12 88 ILE A C 1
ATOM 735 O O . ILE A 1 88 ? -16.304 -2.561 18.790 1.00 84.12 88 ILE A O 1
ATOM 739 N N . PRO A 1 89 ? -15.696 -3.033 16.663 1.00 87.31 89 PRO A N 1
ATOM 740 C CA . PRO A 1 89 ? -15.663 -4.477 16.863 1.00 87.31 89 PRO A CA 1
ATOM 741 C C . PRO A 1 89 ? -14.700 -4.881 17.986 1.00 87.31 89 PRO A C 1
ATOM 743 O O . PRO A 1 89 ? -13.607 -4.327 18.113 1.00 87.31 89 PRO A O 1
ATOM 746 N N . SER A 1 90 ? -15.064 -5.887 18.788 1.00 90.06 90 SER A N 1
ATOM 747 C CA . SER A 1 90 ? -14.291 -6.287 19.979 1.00 90.06 90 SER A CA 1
ATOM 748 C C . SER A 1 90 ? -12.823 -6.611 19.681 1.00 90.06 90 SER A C 1
ATOM 750 O O . SER A 1 90 ? -11.953 -6.334 20.504 1.00 90.06 90 SER A O 1
ATOM 752 N N . ARG A 1 91 ? -12.528 -7.167 18.499 1.00 88.88 91 ARG A N 1
ATOM 753 C CA . ARG A 1 91 ? -11.152 -7.463 18.075 1.00 88.88 91 ARG A CA 1
ATOM 754 C C . ARG A 1 91 ? -10.337 -6.191 17.825 1.00 88.88 91 ARG A C 1
ATOM 756 O O . ARG A 1 91 ? -9.205 -6.117 18.288 1.00 88.88 91 ARG A O 1
ATOM 763 N N . ILE A 1 92 ? -10.928 -5.175 17.196 1.00 88.62 92 ILE A N 1
ATOM 764 C CA . ILE A 1 92 ? -10.289 -3.865 17.015 1.00 88.62 92 ILE A CA 1
ATOM 765 C C . ILE A 1 92 ? -10.073 -3.176 18.365 1.00 88.62 92 ILE A C 1
ATOM 767 O O . ILE A 1 92 ? -8.968 -2.706 18.631 1.00 88.62 92 ILE A O 1
ATOM 771 N N . ARG A 1 93 ? -11.068 -3.220 19.263 1.00 89.44 93 ARG A N 1
ATOM 772 C CA . ARG A 1 93 ? -10.938 -2.688 20.631 1.00 89.44 93 ARG A CA 1
ATOM 773 C C . ARG A 1 93 ? -9.759 -3.309 21.381 1.00 89.44 93 ARG A C 1
ATOM 775 O O . ARG A 1 93 ? -8.964 -2.598 21.984 1.00 89.44 93 ARG A O 1
ATOM 782 N N . ARG A 1 94 ? -9.593 -4.631 21.286 1.00 91.25 94 ARG A N 1
ATOM 783 C CA . ARG A 1 94 ? -8.452 -5.330 21.890 1.00 91.25 94 ARG A CA 1
ATOM 784 C C . ARG A 1 94 ? -7.113 -4.803 21.366 1.00 91.25 94 ARG A C 1
ATO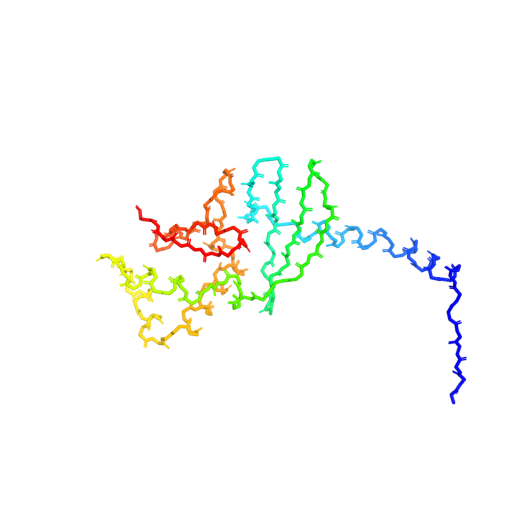M 786 O O . ARG A 1 94 ? -6.172 -4.664 22.139 1.00 91.25 94 ARG A O 1
ATOM 793 N N . TYR A 1 95 ? -6.993 -4.522 20.070 1.00 89.44 95 TYR A N 1
ATOM 794 C CA . TYR A 1 95 ? -5.754 -3.965 19.524 1.00 89.44 95 TYR A CA 1
ATOM 795 C C . TYR A 1 95 ? -5.498 -2.528 19.977 1.00 89.44 95 TYR A C 1
ATOM 797 O O . TYR A 1 95 ? -4.338 -2.171 20.169 1.00 89.44 95 TYR A O 1
ATOM 805 N N . GLN A 1 96 ? -6.550 -1.742 20.215 1.00 85.25 96 GLN A N 1
ATOM 806 C CA . GLN A 1 96 ? -6.421 -0.418 20.828 1.00 85.25 96 GLN A CA 1
ATOM 807 C C . GLN A 1 96 ? -5.876 -0.498 22.252 1.00 85.25 96 GLN A C 1
ATOM 809 O O . GLN A 1 96 ? -4.919 0.201 22.579 1.00 85.25 96 GLN A O 1
ATOM 814 N N . GLU A 1 97 ? -6.400 -1.413 23.068 1.00 90.06 97 GLU A N 1
ATOM 815 C CA . GLU A 1 97 ? -5.920 -1.646 24.438 1.00 90.06 97 GLU A CA 1
ATOM 816 C C . GLU A 1 97 ? -4.448 -2.098 24.481 1.00 90.06 97 GLU A C 1
ATOM 818 O O . GLU A 1 97 ? -3.725 -1.791 25.427 1.00 90.06 97 GLU A O 1
ATOM 823 N N . LEU A 1 98 ? -3.980 -2.795 23.439 1.00 92.50 98 LEU A N 1
ATOM 824 C CA . LEU A 1 98 ? -2.578 -3.205 23.285 1.00 92.50 98 LEU A CA 1
ATOM 825 C C . LEU A 1 98 ? -1.665 -2.079 22.758 1.00 92.50 98 LEU A C 1
ATOM 827 O O . LEU A 1 98 ? -0.442 -2.241 22.732 1.00 92.50 98 LEU A O 1
ATOM 831 N N . GLY A 1 99 ? -2.243 -0.946 22.355 1.00 91.94 99 GLY A N 1
ATOM 832 C CA . GLY A 1 99 ? -1.551 0.262 21.920 1.00 91.94 99 GLY A CA 1
ATOM 833 C C . GLY A 1 99 ? -1.315 0.373 20.409 1.00 91.94 99 GLY A C 1
ATOM 834 O O . GLY A 1 99 ? -1.348 -0.604 19.656 1.00 91.94 99 GLY A O 1
ATOM 835 N N . VAL A 1 100 ? -0.998 1.601 19.978 1.00 91.88 100 VAL A N 1
ATOM 836 C CA . VAL A 1 100 ? -0.842 2.019 18.568 1.00 91.88 100 VAL A CA 1
ATOM 837 C C . VAL A 1 100 ? 0.024 1.060 17.751 1.00 91.88 100 VAL A C 1
ATOM 839 O O . VAL A 1 100 ? -0.352 0.673 16.649 1.00 91.88 100 VAL A O 1
ATOM 842 N N . LYS A 1 101 ? 1.167 0.618 18.294 1.00 93.06 101 LYS A N 1
ATOM 843 C CA . LYS A 1 101 ? 2.086 -0.286 17.583 1.00 93.06 101 LYS A CA 1
ATOM 844 C C . LYS A 1 101 ? 1.431 -1.613 17.211 1.00 93.06 101 LYS A C 1
ATOM 846 O O . LYS A 1 101 ? 1.605 -2.087 16.092 1.00 93.06 101 LYS A O 1
ATOM 851 N N . ARG A 1 102 ? 0.687 -2.224 18.140 1.00 93.56 102 ARG A N 1
ATOM 852 C CA . ARG A 1 102 ? 0.027 -3.506 17.874 1.00 93.56 102 ARG A CA 1
ATOM 853 C C . ARG A 1 102 ? -1.139 -3.326 16.911 1.00 93.56 102 ARG A C 1
ATOM 855 O O . ARG A 1 102 ? -1.344 -4.182 16.059 1.00 93.56 102 ARG A O 1
ATOM 862 N N . PHE A 1 103 ? -1.849 -2.208 17.022 1.00 92.25 103 PHE A N 1
ATOM 863 C CA . PHE A 1 103 ? -2.906 -1.852 16.090 1.00 92.25 103 PHE A CA 1
ATOM 864 C C . PHE A 1 103 ? -2.393 -1.689 14.649 1.00 92.25 103 PHE A C 1
ATOM 866 O O . PHE A 1 103 ? -2.920 -2.325 13.738 1.00 92.25 103 PHE A O 1
ATOM 873 N N . LYS A 1 104 ? -1.315 -0.921 14.443 1.00 93.88 104 LYS A N 1
ATOM 874 C CA . LYS A 1 104 ? -0.684 -0.785 13.120 1.00 93.88 104 LYS A CA 1
ATOM 875 C C . LYS A 1 104 ? -0.198 -2.120 12.563 1.00 93.88 104 LYS A C 1
ATOM 877 O O . LYS A 1 104 ? -0.356 -2.367 11.374 1.00 93.88 104 LYS A O 1
ATOM 882 N N . ALA A 1 105 ? 0.356 -2.983 13.417 1.00 94.50 105 ALA A N 1
ATOM 883 C CA . ALA A 1 105 ? 0.799 -4.313 13.009 1.00 94.50 105 ALA A CA 1
ATOM 884 C C . ALA A 1 105 ? -0.358 -5.185 12.493 1.00 94.50 105 ALA A C 1
ATOM 886 O O . ALA A 1 105 ? -0.166 -5.905 11.521 1.00 94.50 105 ALA A O 1
ATOM 887 N N . GLU A 1 106 ? -1.552 -5.091 13.090 1.00 94.50 106 GLU A N 1
ATOM 888 C CA . GLU A 1 106 ? -2.734 -5.789 12.566 1.00 94.50 106 GLU A CA 1
ATOM 889 C C . GLU A 1 106 ? -3.131 -5.242 11.190 1.00 94.50 106 GLU A C 1
ATOM 891 O O . GLU A 1 106 ? -3.340 -6.029 10.276 1.00 94.50 106 GLU A O 1
ATOM 896 N N . ILE A 1 107 ? -3.209 -3.917 11.009 1.00 94.81 107 ILE A N 1
ATOM 897 C CA . ILE A 1 107 ? -3.521 -3.344 9.686 1.00 94.81 107 ILE A CA 1
ATOM 898 C C . ILE A 1 107 ? -2.496 -3.816 8.649 1.00 94.81 107 ILE A C 1
ATOM 900 O O . ILE A 1 107 ? -2.879 -4.237 7.562 1.00 94.81 107 ILE A O 1
ATOM 904 N N . MET A 1 108 ? -1.205 -3.767 8.986 1.00 96.44 108 MET A N 1
ATOM 905 C CA . MET A 1 108 ? -0.122 -4.219 8.111 1.00 96.44 108 MET A CA 1
ATOM 906 C C . MET A 1 108 ? -0.307 -5.680 7.688 1.00 96.44 108 MET A C 1
ATOM 908 O O . MET A 1 108 ? -0.275 -5.971 6.496 1.00 96.44 108 MET A O 1
ATOM 912 N N . GLU A 1 109 ? -0.545 -6.581 8.642 1.00 96.38 109 GLU A N 1
ATOM 913 C CA . GLU A 1 109 ? -0.790 -8.002 8.368 1.00 96.38 109 GLU A CA 1
ATOM 914 C C . GLU A 1 109 ? -1.997 -8.186 7.435 1.00 96.38 109 GLU A C 1
ATOM 916 O O . GLU A 1 109 ? -1.979 -9.003 6.522 1.00 96.38 109 GLU A O 1
ATOM 921 N N . GLN A 1 110 ? -3.039 -7.382 7.610 1.00 96.19 110 GLN A N 1
ATOM 922 C CA . GLN A 1 110 ? -4.296 -7.529 6.876 1.00 96.19 110 GLN A CA 1
ATOM 923 C C . GLN A 1 110 ? -4.220 -6.944 5.463 1.00 96.19 110 GLN A C 1
ATOM 925 O O . GLN A 1 110 ? -4.847 -7.479 4.552 1.00 96.19 110 GLN A O 1
ATOM 930 N N . LEU A 1 111 ? -3.399 -5.912 5.260 1.00 97.19 111 LEU A N 1
ATOM 931 C CA . LEU A 1 111 ? -3.005 -5.433 3.934 1.00 97.19 111 LEU A CA 1
ATOM 932 C C . LEU A 1 111 ? -2.159 -6.482 3.196 1.00 97.19 111 LEU A C 1
ATOM 934 O O . LEU A 1 111 ? -2.421 -6.769 2.033 1.00 97.19 111 LEU A O 1
ATOM 938 N N . GLN A 1 112 ? -1.182 -7.093 3.876 1.00 97.00 112 GLN A N 1
ATOM 939 C CA . GLN A 1 112 ? -0.326 -8.144 3.302 1.00 97.00 112 GLN A CA 1
ATOM 940 C C . GLN A 1 112 ? -1.116 -9.399 2.907 1.00 97.00 112 GLN A C 1
ATOM 942 O O . GLN A 1 112 ? -0.775 -10.061 1.931 1.00 97.00 112 GLN A O 1
ATOM 947 N N . LEU A 1 113 ? -2.171 -9.725 3.658 1.00 96.62 113 LEU A N 1
ATOM 948 C CA . LEU A 1 113 ? -3.057 -10.855 3.376 1.00 96.62 113 LEU A CA 1
ATOM 949 C C . LEU A 1 113 ? -4.123 -10.555 2.307 1.00 96.62 113 LEU A C 1
ATOM 951 O O . LEU A 1 113 ? -4.863 -11.464 1.945 1.00 96.62 113 LEU A O 1
ATOM 955 N N . GLY A 1 114 ? -4.241 -9.310 1.830 1.00 95.88 114 GLY A N 1
ATOM 956 C CA . GLY A 1 114 ? -5.285 -8.911 0.875 1.00 95.88 114 GLY A CA 1
ATOM 957 C C . GLY A 1 114 ? -6.689 -8.781 1.486 1.00 95.88 114 GLY A C 1
ATOM 958 O O . GLY A 1 114 ? -7.676 -8.666 0.768 1.00 95.88 114 GLY A O 1
ATOM 959 N N . ASN A 1 115 ? -6.808 -8.773 2.818 1.00 96.38 115 ASN A N 1
ATOM 960 C CA . ASN A 1 115 ? -8.095 -8.608 3.507 1.00 96.38 115 ASN A CA 1
ATOM 961 C C . ASN A 1 115 ? -8.563 -7.144 3.541 1.00 96.38 115 ASN A C 1
ATOM 963 O O . ASN A 1 115 ? -9.732 -6.868 3.826 1.00 96.38 115 ASN A O 1
ATOM 967 N N . ILE A 1 116 ? -7.642 -6.212 3.284 1.00 96.75 116 ILE A N 1
ATOM 968 C CA . ILE A 1 116 ? -7.930 -4.796 3.082 1.00 96.75 116 ILE A CA 1
ATOM 969 C C . ILE A 1 116 ? -7.623 -4.461 1.627 1.00 96.75 116 ILE A C 1
ATOM 971 O O . ILE A 1 116 ? -6.473 -4.544 1.203 1.00 96.75 116 ILE A O 1
ATOM 975 N N . TYR A 1 117 ? -8.649 -4.059 0.886 1.00 97.00 117 TYR A N 1
ATOM 976 C CA . TYR A 1 117 ? -8.584 -3.847 -0.559 1.00 97.00 117 TYR A CA 1
ATOM 977 C C . TYR A 1 117 ? -9.349 -2.581 -0.954 1.00 97.00 117 TYR A C 1
ATOM 979 O O . TYR A 1 117 ? -10.188 -2.083 -0.197 1.00 97.00 117 TYR A O 1
ATOM 987 N N . THR A 1 118 ? -9.063 -2.017 -2.120 1.00 96.94 118 THR A N 1
ATOM 988 C CA . THR A 1 118 ? -9.759 -0.827 -2.622 1.00 96.94 118 THR A CA 1
ATOM 989 C C . THR A 1 118 ? -11.066 -1.186 -3.316 1.00 96.94 118 THR A C 1
ATOM 991 O O . THR A 1 118 ? -11.174 -2.209 -3.986 1.00 96.94 118 THR A O 1
ATOM 994 N N . ASN A 1 119 ? -12.077 -0.327 -3.200 1.00 94.50 119 ASN A N 1
ATOM 995 C CA . ASN A 1 119 ? -13.284 -0.446 -4.015 1.00 94.50 119 ASN A CA 1
ATOM 996 C C . ASN A 1 119 ? -12.974 -0.294 -5.517 1.00 94.50 119 ASN A C 1
ATOM 998 O O . ASN A 1 119 ? -11.918 0.197 -5.903 1.00 94.50 119 ASN A O 1
ATOM 1002 N N . SER A 1 120 ? -13.940 -0.631 -6.375 1.00 92.44 120 SER A N 1
ATOM 1003 C CA . SER A 1 120 ? -13.787 -0.549 -7.838 1.00 92.44 120 SER A CA 1
ATOM 1004 C C . SER A 1 120 ? -13.501 0.861 -8.370 1.00 92.44 120 SER A C 1
ATOM 1006 O O . SER A 1 120 ? -13.041 1.011 -9.494 1.00 92.44 120 SER A O 1
ATOM 1008 N N . GLU A 1 121 ? -13.813 1.899 -7.592 1.00 91.94 121 GLU A N 1
ATOM 1009 C CA . GLU A 1 121 ? -13.518 3.295 -7.936 1.00 91.94 121 GLU A CA 1
ATOM 1010 C C . GLU A 1 121 ? -12.105 3.726 -7.511 1.00 91.94 121 GLU A C 1
ATOM 1012 O O . GLU A 1 121 ? -11.658 4.801 -7.900 1.00 91.94 121 GLU A O 1
ATOM 1017 N N . GLY A 1 122 ? -11.412 2.929 -6.692 1.00 92.56 122 GLY A N 1
ATOM 1018 C CA . GLY A 1 122 ? -10.092 3.252 -6.154 1.00 92.56 122 GLY A CA 1
ATOM 1019 C C . GLY A 1 122 ? -10.080 4.452 -5.204 1.00 92.56 122 GLY A C 1
ATOM 1020 O O . GLY A 1 122 ? -9.079 5.155 -5.093 1.00 92.56 122 GLY A O 1
ATOM 1021 N N . THR A 1 123 ? -11.199 4.735 -4.539 1.00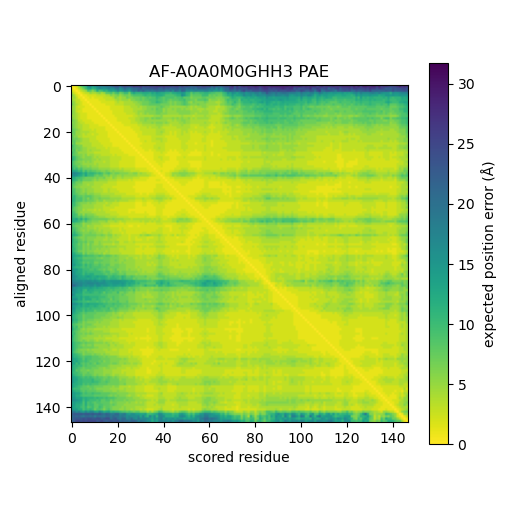 91.94 123 THR A N 1
ATOM 1022 C CA . THR A 1 123 ? -11.360 5.910 -3.662 1.00 91.94 123 THR A CA 1
ATOM 1023 C C . THR A 1 123 ? -11.400 5.549 -2.182 1.00 91.94 123 THR A C 1
ATOM 1025 O O . THR A 1 123 ? -11.183 6.408 -1.326 1.00 91.94 123 THR A O 1
ATOM 1028 N N . THR A 1 124 ? -11.697 4.287 -1.870 1.00 94.38 124 THR A N 1
ATOM 1029 C CA . THR A 1 124 ? -11.924 3.802 -0.505 1.00 94.38 124 THR A CA 1
ATOM 1030 C C . THR A 1 124 ? -11.241 2.458 -0.311 1.00 94.38 124 THR A C 1
ATOM 1032 O O . THR A 1 124 ? -11.479 1.549 -1.103 1.00 94.38 124 THR A O 1
ATOM 1035 N N . ALA A 1 125 ? -10.465 2.306 0.763 1.00 95.94 125 ALA A N 1
ATOM 1036 C CA . ALA A 1 125 ? -10.011 0.99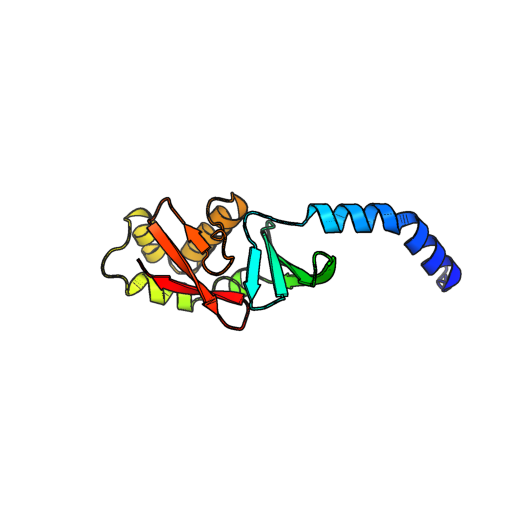4 1.222 1.00 95.94 125 ALA A CA 1
ATOM 1037 C C . ALA A 1 125 ? -11.041 0.384 2.180 1.00 95.94 125 ALA A C 1
ATOM 1039 O O . ALA A 1 125 ? -11.573 1.068 3.054 1.00 95.94 125 ALA A O 1
ATOM 1040 N N . ILE A 1 126 ? -11.336 -0.898 2.008 1.00 95.88 126 ILE A N 1
ATOM 1041 C CA . ILE A 1 126 ? -12.404 -1.623 2.688 1.00 9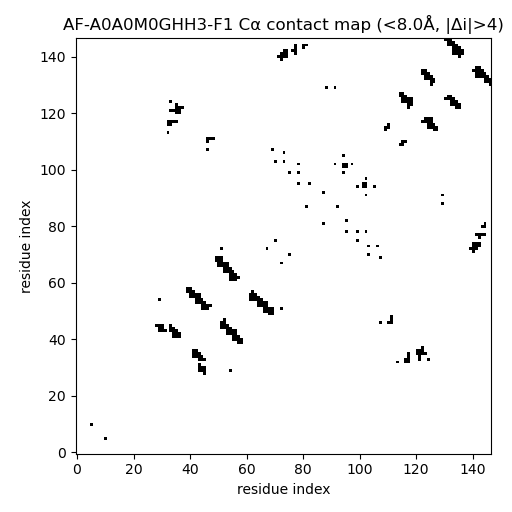5.88 126 ILE A CA 1
ATOM 1042 C C . ILE A 1 126 ? -11.789 -2.750 3.504 1.00 95.88 126 ILE A C 1
ATOM 1044 O O . ILE A 1 126 ? -11.000 -3.533 2.988 1.00 95.88 126 ILE A O 1
ATOM 1048 N N . TRP A 1 127 ? -12.213 -2.863 4.760 1.00 94.56 127 TRP A N 1
ATOM 1049 C CA . TRP A 1 127 ? -11.926 -4.002 5.620 1.00 94.56 127 TRP A CA 1
ATOM 1050 C C . TRP A 1 127 ? -13.236 -4.634 6.093 1.00 94.56 127 TRP A C 1
ATOM 1052 O O . TRP A 1 127 ? -13.837 -4.222 7.092 1.00 94.56 127 TRP A O 1
ATOM 1062 N N . ASN A 1 128 ? -13.701 -5.629 5.335 1.00 91.81 128 ASN A N 1
ATOM 1063 C CA . ASN A 1 128 ? -15.041 -6.202 5.498 1.00 91.81 128 ASN A CA 1
ATOM 1064 C C . ASN A 1 128 ? -15.262 -6.880 6.849 1.00 91.81 128 ASN A C 1
ATOM 1066 O O . ASN A 1 128 ? -16.330 -6.703 7.431 1.00 91.81 128 ASN A O 1
ATOM 1070 N N . ASP A 1 129 ? -14.261 -7.597 7.367 1.00 90.50 129 ASP A N 1
ATOM 1071 C CA . ASP A 1 129 ? -14.349 -8.335 8.638 1.00 90.50 129 ASP A CA 1
ATOM 1072 C C . ASP A 1 129 ? -14.814 -7.460 9.807 1.00 90.50 129 ASP A C 1
ATOM 1074 O O . ASP A 1 129 ? -15.432 -7.941 10.760 1.00 90.50 129 ASP A O 1
ATOM 1078 N N . TYR A 1 130 ? -14.531 -6.160 9.725 1.00 88.94 130 TYR A N 1
ATOM 1079 C CA . TYR A 1 130 ? -14.856 -5.181 10.754 1.00 88.94 130 TYR A CA 1
ATOM 1080 C C . TYR A 1 130 ? -15.813 -4.090 10.285 1.00 88.94 130 TYR A C 1
ATOM 1082 O O . TYR A 1 130 ? -16.104 -3.183 11.065 1.00 88.94 130 TYR A O 1
ATOM 1090 N N . ASN A 1 131 ? -16.317 -4.178 9.050 1.00 89.31 131 ASN A N 1
ATOM 1091 C CA . ASN A 1 131 ? -17.120 -3.136 8.411 1.00 89.31 131 ASN A CA 1
ATOM 1092 C C . 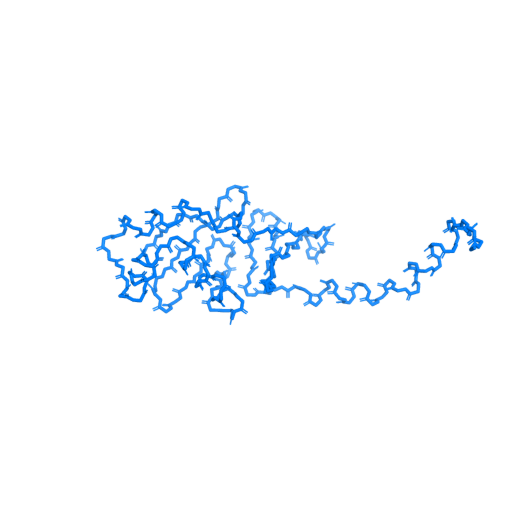ASN A 1 131 ? -16.462 -1.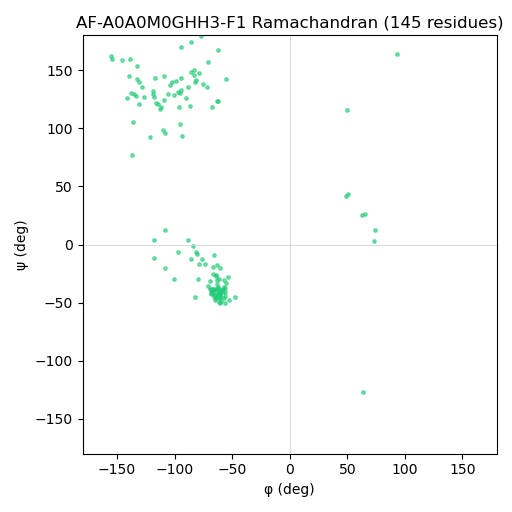744 8.527 1.00 89.31 131 ASN A C 1
ATOM 1094 O O . ASN A 1 131 ? -17.124 -0.751 8.831 1.00 89.31 131 ASN A O 1
ATOM 1098 N N . LEU A 1 132 ? -15.139 -1.687 8.337 1.00 90.62 132 LEU A N 1
ATOM 1099 C CA . LEU A 1 132 ? -14.372 -0.443 8.354 1.00 90.62 132 LEU A CA 1
ATOM 1100 C C . LEU A 1 132 ? -14.056 -0.010 6.926 1.00 90.62 132 LEU A C 1
ATOM 1102 O O . LEU A 1 132 ? -13.719 -0.831 6.071 1.00 90.62 132 LEU A O 1
ATOM 1106 N N . LYS A 1 133 ? -14.143 1.296 6.684 1.00 93.31 133 LYS A N 1
ATOM 1107 C CA . LYS A 1 133 ? -13.762 1.923 5.420 1.00 93.31 133 LYS A CA 1
ATOM 1108 C C . LYS A 1 133 ? -12.820 3.079 5.704 1.00 93.31 133 LYS A C 1
ATOM 1110 O O . LYS A 1 133 ? -13.076 3.874 6.608 1.00 93.31 133 LYS A O 1
ATOM 1115 N N . PHE A 1 134 ? -11.760 3.173 4.916 1.00 93.12 134 PHE A N 1
ATOM 1116 C CA . PHE A 1 134 ? -10.711 4.175 5.044 1.00 93.12 134 PHE A CA 1
ATOM 1117 C C . PHE A 1 134 ? -10.667 5.048 3.798 1.00 93.12 134 PHE A C 1
ATOM 1119 O O . PHE A 1 134 ? -10.840 4.560 2.675 1.00 93.12 134 PHE A O 1
ATOM 1126 N N . ARG A 1 135 ? -10.396 6.336 3.992 1.00 91.25 135 ARG A N 1
ATOM 1127 C CA . ARG A 1 135 ? -10.006 7.236 2.905 1.00 91.25 135 ARG A CA 1
ATOM 1128 C C . ARG A 1 135 ? -8.490 7.310 2.809 1.00 91.25 135 ARG A C 1
ATOM 1130 O O . ARG A 1 135 ? -7.761 6.855 3.688 1.00 91.25 135 ARG A O 1
ATOM 1137 N N . PHE A 1 136 ? -8.038 7.937 1.736 1.00 90.62 136 PHE A N 1
ATOM 1138 C CA . PHE A 1 136 ? -6.653 8.339 1.579 1.00 90.62 136 PHE A CA 1
ATOM 1139 C C . PHE A 1 136 ? -6.535 9.843 1.807 1.00 90.62 136 PHE A C 1
ATOM 1141 O O . PHE A 1 136 ? -7.390 10.610 1.351 1.00 90.62 136 PHE A O 1
ATOM 1148 N N . ASP A 1 137 ? -5.504 10.270 2.530 1.00 88.31 137 ASP A N 1
ATOM 1149 C CA . ASP A 1 137 ? -5.149 11.687 2.594 1.00 88.31 137 ASP A CA 1
ATOM 1150 C C . ASP A 1 137 ? -4.421 12.141 1.310 1.00 88.31 137 ASP A C 1
ATOM 1152 O O . ASP A 1 137 ? -4.175 11.364 0.384 1.00 88.31 137 ASP A O 1
ATOM 1156 N N . SER A 1 138 ? -4.054 13.423 1.238 1.00 85.38 138 SER A N 1
ATOM 1157 C CA . SER A 1 138 ? -3.316 13.979 0.093 1.00 85.38 138 SER A CA 1
ATOM 1158 C C . SER A 1 138 ? -1.896 13.420 -0.072 1.00 85.38 138 SER A C 1
ATOM 1160 O O . SER A 1 138 ? -1.246 13.695 -1.081 1.00 85.38 138 SER A O 1
ATOM 1162 N N . LEU A 1 139 ? -1.409 12.657 0.908 1.00 87.38 139 LEU A N 1
ATOM 1163 C CA . LEU A 1 139 ? -0.099 12.014 0.945 1.00 87.38 139 LEU A CA 1
ATOM 1164 C C . LEU A 1 139 ? -0.204 10.489 0.774 1.00 87.38 139 LEU A C 1
ATOM 1166 O O . LEU A 1 139 ? 0.793 9.794 0.984 1.00 87.38 139 LEU A O 1
ATOM 1170 N N . PHE A 1 140 ? -1.378 9.990 0.369 1.00 87.19 140 PHE A N 1
ATOM 1171 C CA . PHE A 1 140 ? -1.696 8.576 0.167 1.00 87.19 140 PHE A CA 1
ATOM 1172 C C . PHE A 1 140 ? -1.619 7.706 1.425 1.00 87.19 140 PHE A C 1
ATOM 1174 O O . PHE A 1 140 ? -1.409 6.497 1.336 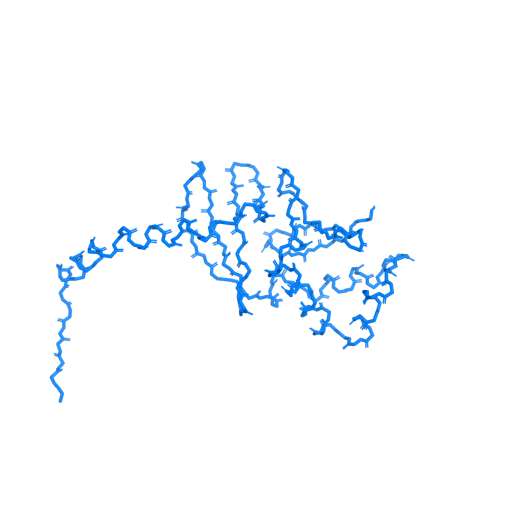1.00 87.19 140 PHE A O 1
ATOM 1181 N N . ARG A 1 141 ? -1.792 8.297 2.604 1.00 91.75 141 ARG A N 1
ATOM 1182 C CA . ARG A 1 141 ? -1.883 7.555 3.863 1.00 91.75 141 ARG A CA 1
ATOM 1183 C C . ARG A 1 141 ? -3.317 7.115 4.095 1.00 91.75 141 ARG A C 1
ATOM 1185 O O . ARG A 1 141 ? -4.246 7.841 3.738 1.00 91.75 141 ARG A O 1
ATOM 1192 N N . LEU A 1 142 ? -3.498 5.971 4.748 1.00 91.94 142 LEU A N 1
ATOM 1193 C CA . LEU A 1 142 ? -4.802 5.606 5.290 1.00 91.94 142 LEU A CA 1
ATOM 1194 C C . LEU A 1 142 ? -5.202 6.636 6.350 1.00 91.94 142 LEU A C 1
ATOM 1196 O O . LEU A 1 142 ? -4.478 6.862 7.321 1.00 91.94 142 LEU A O 1
ATOM 1200 N N . ALA A 1 143 ? -6.358 7.255 6.151 1.00 85.06 143 ALA A N 1
ATOM 1201 C CA . ALA A 1 143 ? -6.890 8.316 6.993 1.00 85.06 143 ALA A CA 1
ATOM 1202 C C . ALA A 1 143 ? -8.416 8.222 7.064 1.00 85.06 143 ALA A C 1
ATOM 1204 O O . ALA A 1 143 ? -9.026 7.681 6.146 1.00 85.06 143 ALA A O 1
ATOM 1205 N N . ASN A 1 144 ? -9.021 8.819 8.098 1.00 70.25 144 ASN A N 1
ATOM 1206 C CA . ASN A 1 144 ? -10.463 9.044 8.250 1.00 70.25 144 ASN A CA 1
ATOM 1207 C C . ASN A 1 144 ? -11.358 7.818 8.010 1.00 70.25 144 ASN A C 1
ATOM 1209 O O . ASN A 1 144 ? -11.538 7.339 6.887 1.00 70.25 144 ASN A O 1
ATOM 1213 N N . ILE A 1 145 ? -12.050 7.388 9.058 1.00 74.94 145 ILE A N 1
ATOM 1214 C CA . ILE A 1 145 ? -12.975 6.260 8.964 1.00 74.94 145 ILE A CA 1
ATOM 1215 C C . ILE A 1 145 ? -14.406 6.731 8.812 1.00 74.94 145 ILE A C 1
ATOM 1217 O O . ILE A 1 145 ? -14.843 7.681 9.459 1.00 74.94 145 ILE A O 1
ATOM 1221 N N . PHE A 1 146 ? -15.153 6.023 7.975 1.00 73.62 146 PHE A N 1
ATOM 1222 C CA . PHE A 1 146 ? -16.600 6.140 7.910 1.00 73.62 146 PHE A CA 1
ATOM 1223 C C . PHE A 1 146 ? -17.221 4.742 7.964 1.00 73.62 146 PHE A C 1
ATOM 1225 O O . PHE A 1 146 ? -16.680 3.790 7.401 1.00 73.62 146 PHE A O 1
ATOM 1232 N N . ILE A 1 147 ? -18.328 4.632 8.700 1.00 60.34 147 ILE A N 1
ATOM 1233 C CA . ILE A 1 147 ? -19.120 3.404 8.864 1.00 60.34 147 ILE A CA 1
ATOM 1234 C C . ILE A 1 147 ? -20.260 3.441 7.842 1.00 60.34 147 ILE A C 1
ATOM 1236 O O . ILE A 1 147 ? -20.975 4.468 7.826 1.00 60.34 147 ILE A O 1
#